Protein AF-A0A8D0HQJ8-F1 (afdb_monomer_lite)

pLDDT: mean 83.24, std 12.33, range [55.03, 95.12]

Radius of gyration: 19.01 Å; chains: 1; bounding box: 51×27×44 Å

Structure (mmCIF, N/CA/C/O backbone):
data_AF-A0A8D0HQJ8-F1
#
_entry.id   AF-A0A8D0HQJ8-F1
#
loop_
_atom_site.group_PDB
_atom_site.id
_atom_site.type_symbol
_atom_site.label_atom_id
_atom_site.label_alt_id
_atom_site.label_comp_id
_atom_site.label_asym_id
_atom_site.label_entity_id
_atom_site.label_seq_id
_atom_site.pdbx_PDB_ins_code
_atom_site.Cartn_x
_atom_site.Cartn_y
_atom_site.Cartn_z
_atom_site.occupancy
_atom_site.B_iso_or_equiv
_atom_site.auth_seq_id
_atom_site.auth_comp_id
_atom_site.auth_asym_id
_atom_site.auth_atom_id
_atom_site.pdbx_PDB_model_num
ATOM 1 N N . PHE A 1 1 ? 20.352 -4.571 -19.817 1.00 57.22 1 PHE A N 1
ATOM 2 C CA . PHE A 1 1 ? 19.507 -3.445 -20.267 1.00 57.22 1 PHE A CA 1
ATOM 3 C C . PHE A 1 1 ? 18.236 -3.427 -19.431 1.00 57.22 1 PHE A C 1
ATOM 5 O O . PHE A 1 1 ? 17.649 -4.484 -19.260 1.00 57.22 1 PHE A O 1
ATOM 12 N N . ALA A 1 2 ? 17.850 -2.270 -18.886 1.00 67.69 2 ALA A N 1
ATOM 13 C CA . ALA A 1 2 ? 16.699 -2.103 -17.986 1.00 67.69 2 ALA A CA 1
ATOM 14 C C . ALA A 1 2 ? 15.913 -0.823 -18.342 1.00 67.69 2 ALA A C 1
ATOM 16 O O . ALA A 1 2 ? 15.549 -0.033 -17.479 1.00 67.69 2 ALA A O 1
ATOM 17 N N . ASN A 1 3 ? 15.700 -0.593 -19.640 1.00 82.38 3 ASN A N 1
ATOM 18 C CA . ASN A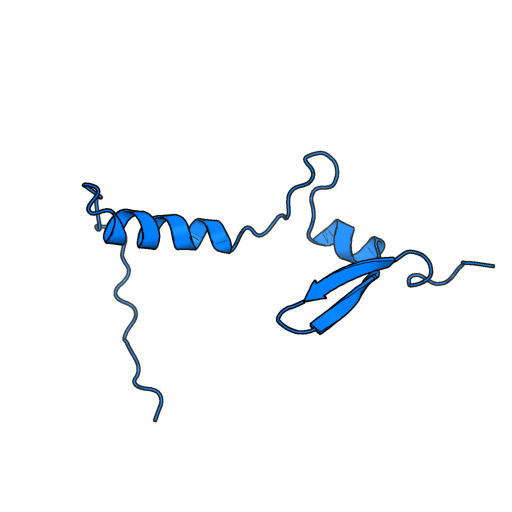 1 3 ? 15.176 0.677 -20.162 1.00 82.38 3 ASN A CA 1
ATOM 19 C C . ASN A 1 3 ? 13.638 0.753 -20.181 1.00 82.38 3 ASN A C 1
ATOM 21 O O . ASN A 1 3 ? 13.085 1.784 -20.550 1.00 82.38 3 ASN A O 1
ATOM 25 N N . ALA A 1 4 ? 12.949 -0.334 -19.835 1.00 84.56 4 ALA A N 1
ATOM 26 C CA . ALA A 1 4 ? 11.494 -0.370 -19.777 1.00 84.56 4 ALA A CA 1
ATOM 27 C C . ALA A 1 4 ? 10.992 0.200 -18.440 1.00 84.56 4 ALA A C 1
ATOM 29 O O . ALA A 1 4 ? 11.668 0.091 -17.422 1.00 84.56 4 ALA A O 1
ATOM 30 N N . ALA A 1 5 ? 9.817 0.833 -18.431 1.00 79.25 5 ALA A N 1
ATOM 31 C CA . ALA A 1 5 ? 9.294 1.511 -17.239 1.00 79.25 5 ALA A CA 1
ATOM 32 C C . ALA A 1 5 ? 8.938 0.550 -16.087 1.00 79.25 5 ALA A C 1
ATOM 34 O O . ALA A 1 5 ? 8.901 0.963 -14.930 1.00 79.25 5 ALA A O 1
ATOM 35 N N . ASP A 1 6 ? 8.691 -0.718 -16.403 1.00 81.94 6 ASP A N 1
ATOM 36 C CA . ASP A 1 6 ? 8.417 -1.824 -15.484 1.00 81.94 6 ASP A CA 1
ATOM 37 C C . ASP A 1 6 ? 9.689 -2.525 -14.971 1.00 81.94 6 ASP A C 1
ATOM 39 O O . ASP A 1 6 ? 9.602 -3.378 -14.087 1.00 81.94 6 ASP A O 1
ATOM 43 N N . SER A 1 7 ? 10.874 -2.134 -15.458 1.00 88.50 7 SER A N 1
ATOM 44 C CA . SER A 1 7 ? 12.156 -2.702 -15.020 1.00 88.50 7 SER A CA 1
ATOM 45 C C . SER A 1 7 ? 12.455 -2.420 -13.542 1.00 88.50 7 SER A C 1
ATOM 47 O O . SER A 1 7 ? 13.120 -3.217 -12.882 1.00 88.50 7 SER A O 1
ATOM 49 N N . ALA A 1 8 ? 11.937 -1.306 -13.015 1.00 90.88 8 ALA A N 1
ATOM 50 C CA . ALA A 1 8 ? 12.000 -0.928 -11.610 1.00 90.88 8 ALA A CA 1
ATOM 51 C C . ALA A 1 8 ? 10.586 -0.910 -11.017 1.00 90.88 8 ALA A C 1
ATOM 53 O O . ALA A 1 8 ? 9.816 0.042 -11.194 1.00 90.88 8 ALA A O 1
ATOM 54 N N . CYS A 1 9 ? 10.248 -1.971 -10.289 1.00 92.56 9 CYS A N 1
ATOM 55 C CA . CYS A 1 9 ? 8.939 -2.160 -9.679 1.00 92.56 9 CYS A CA 1
ATOM 56 C C . CYS A 1 9 ? 9.037 -2.536 -8.197 1.00 92.56 9 CYS A C 1
ATOM 58 O O . CYS A 1 9 ? 10.032 -3.081 -7.722 1.00 92.56 9 CYS A O 1
ATOM 60 N N . VAL A 1 10 ? 7.971 -2.225 -7.464 1.00 92.25 10 VAL A N 1
ATOM 61 C CA . VAL A 1 10 ? 7.769 -2.613 -6.068 1.00 92.25 10 VAL A CA 1
ATOM 62 C C . VAL A 1 10 ? 6.746 -3.737 -6.025 1.00 92.25 10 VAL A C 1
ATOM 64 O O . VAL A 1 10 ? 5.674 -3.631 -6.625 1.00 92.25 10 VAL A O 1
ATOM 67 N N . ILE A 1 11 ? 7.066 -4.801 -5.293 1.00 94.38 11 ILE A N 1
ATOM 68 C CA . ILE A 1 11 ? 6.118 -5.870 -4.985 1.00 94.38 11 ILE A CA 1
ATOM 69 C C . ILE A 1 11 ? 5.286 -5.428 -3.792 1.00 94.38 11 ILE A C 1
ATOM 71 O O . ILE A 1 11 ? 5.821 -5.074 -2.742 1.00 94.38 11 ILE A O 1
ATOM 75 N N . GLY A 1 12 ? 3.971 -5.469 -3.947 1.00 92.19 12 GLY A N 1
ATOM 76 C CA . GLY A 1 12 ? 3.046 -5.147 -2.875 1.00 92.19 12 GLY A CA 1
ATOM 77 C C . GLY A 1 12 ? 1.768 -5.960 -2.964 1.00 92.19 12 GLY A C 1
ATOM 78 O O . GLY A 1 12 ? 1.539 -6.717 -3.908 1.00 92.19 12 GLY A O 1
ATOM 79 N N . LEU A 1 13 ? 0.915 -5.780 -1.962 1.00 92.44 13 LEU A N 1
ATOM 80 C CA . LEU A 1 13 ? -0.430 -6.333 -1.961 1.00 92.44 13 LEU A CA 1
ATOM 81 C C . LEU A 1 13 ? -1.402 -5.299 -2.515 1.00 92.44 13 LEU A C 1
ATOM 83 O O . LEU A 1 13 ? -1.503 -4.181 -2.010 1.00 92.44 13 LEU A O 1
ATOM 87 N N . ARG A 1 14 ? -2.165 -5.697 -3.530 1.00 86.81 14 ARG A N 1
ATOM 88 C CA . ARG A 1 14 ? -3.302 -4.934 -4.036 1.00 86.81 14 ARG A CA 1
ATOM 89 C C . ARG A 1 14 ? -4.558 -5.767 -3.834 1.00 86.81 14 ARG A C 1
ATOM 91 O O . ARG A 1 14 ? -4.756 -6.792 -4.486 1.00 86.81 14 ARG A O 1
ATOM 98 N N . LYS A 1 15 ? -5.422 -5.323 -2.916 1.00 87.19 15 LYS A N 1
ATOM 99 C CA . LYS A 1 15 ? -6.581 -6.097 -2.440 1.00 87.19 15 LYS A CA 1
ATOM 100 C C . LYS A 1 15 ? -6.128 -7.465 -1.903 1.00 87.19 15 LYS A C 1
ATOM 102 O O . LYS A 1 15 ? -5.495 -7.514 -0.859 1.00 87.19 15 LYS A O 1
ATOM 107 N N . LYS A 1 16 ? -6.440 -8.555 -2.609 1.00 93.19 16 LYS A N 1
ATOM 108 C CA . LYS A 1 16 ? -6.106 -9.936 -2.217 1.00 93.19 16 LYS A CA 1
ATOM 109 C C . LYS A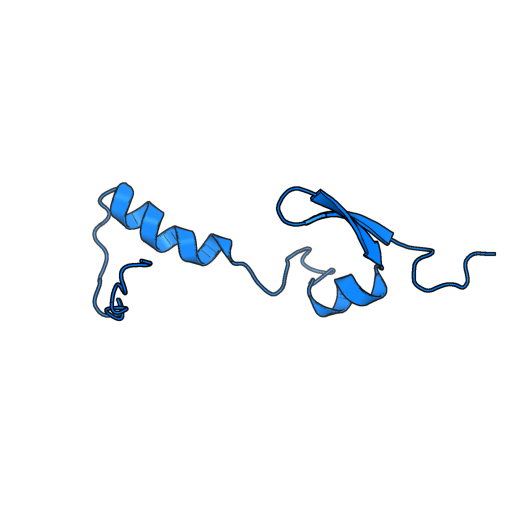 1 16 ? -5.006 -10.566 -3.082 1.00 93.19 16 LYS A C 1
ATOM 111 O O . LYS A 1 16 ? -4.785 -11.765 -2.983 1.00 93.19 16 LYS A O 1
ATOM 116 N N . ALA A 1 17 ? -4.352 -9.789 -3.946 1.00 95.12 17 ALA A N 1
ATOM 117 C CA . ALA A 1 17 ? -3.346 -10.288 -4.879 1.00 95.12 17 ALA A CA 1
ATOM 118 C C . ALA A 1 17 ? -1.988 -9.612 -4.661 1.00 95.12 17 ALA A C 1
ATOM 120 O O . ALA A 1 17 ? -1.919 -8.424 -4.335 1.00 95.12 17 ALA A O 1
ATOM 121 N N . VAL A 1 18 ? -0.914 -10.369 -4.884 1.00 95.12 18 VAL A N 1
ATOM 122 C CA . VAL A 1 18 ? 0.443 -9.825 -5.006 1.00 95.12 18 VAL A CA 1
ATOM 123 C C . VAL A 1 18 ? 0.574 -9.195 -6.389 1.00 95.12 18 VAL A C 1
ATOM 125 O O . VAL A 1 18 ? 0.241 -9.825 -7.391 1.00 95.12 18 VAL A O 1
ATOM 128 N N . ALA A 1 19 ? 1.029 -7.948 -6.445 1.00 93.12 19 ALA A N 1
ATOM 129 C CA . ALA A 1 19 ? 1.173 -7.196 -7.681 1.00 93.12 19 ALA A CA 1
ATOM 130 C C . ALA A 1 19 ? 2.519 -6.468 -7.723 1.00 93.12 19 ALA A C 1
ATOM 132 O O . ALA A 1 19 ? 3.005 -5.967 -6.707 1.00 93.12 19 ALA A O 1
ATOM 133 N N . PHE A 1 20 ? 3.082 -6.371 -8.925 1.00 93.25 20 PHE A N 1
ATOM 134 C CA . PHE A 1 20 ? 4.246 -5.545 -9.219 1.00 93.25 20 PHE A CA 1
ATOM 135 C C . PHE A 1 20 ? 3.762 -4.176 -9.690 1.00 93.25 20 PHE A C 1
ATOM 137 O O . PHE A 1 20 ? 2.963 -4.086 -10.619 1.00 93.25 20 PHE A O 1
ATOM 144 N N . SER A 1 21 ? 4.215 -3.112 -9.032 1.00 91.75 21 SER A N 1
ATOM 145 C CA . SER A 1 21 ? 3.839 -1.734 -9.362 1.00 91.75 21 SER A CA 1
ATOM 146 C C . SER A 1 21 ? 5.078 -0.942 -9.782 1.00 91.75 21 SER A C 1
ATOM 148 O O . SER A 1 21 ? 6.010 -0.839 -8.978 1.00 91.75 21 SER A O 1
ATOM 150 N N . PRO A 1 22 ? 5.127 -0.378 -11.002 1.00 93.62 22 PRO A N 1
ATOM 151 C CA . PRO A 1 22 ? 6.238 0.461 -11.439 1.00 93.62 22 PRO A CA 1
ATOM 152 C C . PRO A 1 22 ? 6.443 1.672 -10.523 1.00 93.62 22 PRO A C 1
ATOM 154 O O . PRO A 1 22 ? 5.488 2.337 -10.109 1.00 93.62 22 PRO A O 1
ATOM 157 N N . VAL A 1 23 ? 7.700 2.011 -10.232 1.00 91.62 23 VAL A N 1
ATOM 158 C CA . VAL A 1 23 ? 8.035 3.131 -9.328 1.00 91.62 23 VAL A CA 1
ATOM 159 C C . VAL A 1 23 ? 7.543 4.480 -9.878 1.00 91.62 23 VAL A C 1
ATOM 161 O O . VAL A 1 23 ? 7.150 5.368 -9.117 1.00 91.62 23 VAL A O 1
ATOM 164 N N . THR A 1 24 ? 7.509 4.630 -11.203 1.00 91.06 24 THR A N 1
ATOM 165 C CA . THR A 1 24 ? 7.023 5.834 -11.899 1.00 91.06 24 THR A CA 1
ATOM 166 C C . THR A 1 24 ? 5.541 6.108 -11.642 1.00 91.06 24 THR A C 1
ATOM 168 O O . THR A 1 24 ? 5.141 7.266 -11.500 1.00 91.06 24 THR A O 1
ATOM 171 N N . GLU A 1 25 ? 4.725 5.060 -11.539 1.00 90.50 25 GLU A N 1
ATOM 172 C CA . GLU A 1 25 ? 3.309 5.165 -11.186 1.00 90.50 25 GLU A CA 1
ATOM 173 C C . GLU A 1 25 ? 3.132 5.429 -9.692 1.00 90.50 25 GLU A C 1
ATOM 175 O O . GLU A 1 25 ? 2.352 6.303 -9.307 1.00 90.50 25 GLU A O 1
ATOM 180 N N . LEU A 1 26 ? 3.920 4.748 -8.854 1.00 90.50 26 LEU A N 1
ATOM 181 C CA . LEU A 1 26 ? 3.860 4.887 -7.400 1.00 90.50 26 LEU A CA 1
ATOM 182 C C . LEU A 1 26 ? 4.153 6.327 -6.943 1.00 90.50 26 LEU A C 1
ATOM 184 O O . LEU A 1 26 ? 3.498 6.831 -6.034 1.00 90.50 26 LEU A O 1
ATOM 188 N N . LYS A 1 27 ? 5.044 7.044 -7.640 1.00 90.38 27 LYS A N 1
ATOM 189 C CA . LYS A 1 27 ? 5.340 8.469 -7.385 1.00 90.38 27 LYS A CA 1
ATOM 190 C C . LYS A 1 27 ? 4.125 9.389 -7.486 1.00 90.38 27 LYS A C 1
ATOM 192 O O . LYS A 1 27 ? 4.082 10.435 -6.842 1.00 90.38 27 LYS A O 1
ATOM 197 N N . LYS A 1 28 ? 3.124 9.030 -8.291 1.00 91.81 28 LYS A N 1
ATOM 198 C CA . LYS A 1 28 ? 1.919 9.856 -8.452 1.00 91.81 28 LYS A CA 1
ATOM 199 C C . LYS A 1 28 ? 1.033 9.801 -7.210 1.00 91.81 28 LYS A C 1
ATOM 201 O O . LYS A 1 28 ? 0.390 10.802 -6.897 1.00 91.81 28 LYS A O 1
ATOM 206 N N . VAL A 1 29 ? 1.036 8.676 -6.497 1.00 91.88 29 VAL A N 1
ATOM 207 C CA . VAL A 1 29 ? 0.109 8.372 -5.392 1.00 91.88 29 VAL A CA 1
ATOM 208 C C . VAL A 1 29 ? 0.775 8.321 -4.017 1.00 91.88 29 VAL A C 1
ATOM 210 O O . VAL A 1 29 ? 0.076 8.343 -3.007 1.00 91.88 29 VAL A O 1
ATOM 213 N N . THR A 1 30 ? 2.105 8.313 -3.964 1.00 92.62 30 THR A N 1
ATOM 214 C CA . THR A 1 30 ? 2.886 8.241 -2.726 1.00 92.62 30 THR A CA 1
ATOM 215 C C . THR A 1 30 ? 3.792 9.456 -2.597 1.00 92.62 30 THR A C 1
ATOM 217 O O . THR A 1 30 ? 4.460 9.854 -3.551 1.00 92.62 30 THR A O 1
ATOM 220 N N . ASP A 1 31 ? 3.819 10.038 -1.405 1.00 93.44 31 ASP A N 1
ATOM 221 C CA . ASP A 1 31 ? 4.861 10.960 -0.981 1.00 93.44 31 ASP A CA 1
ATOM 222 C C . ASP A 1 31 ? 6.060 10.147 -0.474 1.00 93.44 31 ASP A C 1
ATOM 224 O O . ASP A 1 31 ? 6.013 9.516 0.584 1.00 93.44 31 ASP A O 1
ATOM 228 N N . PHE A 1 32 ? 7.131 10.120 -1.266 1.00 89.50 32 PHE A N 1
ATOM 229 C CA . PHE A 1 32 ? 8.339 9.364 -0.941 1.00 89.50 32 PHE A CA 1
ATOM 230 C C . PHE A 1 32 ? 9.227 10.040 0.105 1.00 89.50 32 PHE A C 1
ATOM 232 O O . PHE A 1 32 ? 9.991 9.337 0.765 1.00 89.50 32 PHE A O 1
ATOM 239 N N . GLU A 1 33 ? 9.135 11.360 0.273 1.00 93.12 33 GLU A N 1
ATOM 240 C CA . GLU A 1 33 ? 9.944 12.095 1.249 1.00 93.12 33 GLU A CA 1
ATOM 241 C C . GLU A 1 33 ? 9.475 11.756 2.665 1.00 93.12 33 GLU A C 1
ATOM 243 O O . GLU A 1 33 ? 10.253 11.288 3.497 1.00 93.12 33 GLU A O 1
ATOM 248 N N . HIS A 1 34 ? 8.163 11.859 2.888 1.00 93.06 34 HIS A N 1
ATOM 249 C CA . HIS A 1 34 ? 7.528 11.532 4.165 1.00 93.06 34 HIS A CA 1
ATOM 250 C C . HIS A 1 34 ? 7.116 10.057 4.285 1.00 93.06 34 HIS A C 1
ATOM 252 O O . HIS A 1 34 ? 6.638 9.629 5.334 1.00 93.06 34 HIS A O 1
ATOM 258 N N . ARG A 1 35 ? 7.315 9.261 3.225 1.00 89.50 35 ARG A N 1
ATOM 259 C CA . ARG A 1 35 ? 6.996 7.821 3.151 1.00 89.50 35 ARG A CA 1
ATOM 260 C C . ARG A 1 35 ? 5.526 7.508 3.454 1.00 89.50 35 ARG A C 1
ATOM 262 O O . ARG A 1 35 ? 5.215 6.509 4.102 1.00 89.50 35 ARG A O 1
ATOM 269 N N . LEU A 1 36 ? 4.620 8.355 2.972 1.00 91.94 36 LEU A N 1
ATOM 270 C CA . LEU A 1 36 ? 3.179 8.259 3.211 1.00 91.94 36 LEU A CA 1
ATOM 271 C C . LEU A 1 36 ? 2.409 8.224 1.885 1.00 91.94 36 LEU A C 1
ATOM 273 O O . LEU A 1 36 ? 2.752 8.945 0.948 1.00 91.94 36 LEU A O 1
ATOM 277 N N . PRO A 1 37 ? 1.342 7.418 1.768 1.00 92.19 37 PRO A N 1
ATOM 278 C CA . PRO A 1 37 ? 0.449 7.521 0.626 1.00 92.19 37 PRO A CA 1
ATOM 279 C C . PRO A 1 37 ? -0.368 8.813 0.714 1.00 92.19 37 PRO A C 1
ATOM 281 O O . PRO A 1 37 ? -0.719 9.276 1.804 1.00 92.19 37 PRO A O 1
ATOM 284 N N . LYS A 1 38 ? -0.693 9.376 -0.452 1.00 91.44 38 LYS A N 1
ATOM 285 C CA . LYS A 1 38 ? -1.531 10.578 -0.566 1.00 91.44 38 LYS A CA 1
ATOM 286 C C . LYS A 1 38 ? -2.972 10.309 -0.145 1.00 91.44 38 LYS A C 1
ATOM 288 O O . LYS A 1 38 ? -3.613 11.171 0.441 1.00 91.44 38 LYS A O 1
ATOM 293 N N . GLU A 1 39 ? -3.467 9.108 -0.428 1.00 90.88 39 GLU A N 1
ATOM 294 C CA . GLU A 1 39 ? -4.778 8.648 0.015 1.00 90.88 39 GLU A CA 1
ATOM 295 C C . GLU A 1 39 ? -4.622 7.686 1.198 1.00 90.88 39 GLU A C 1
ATOM 297 O O . GLU A 1 39 ? -3.964 6.650 1.100 1.00 90.88 39 GLU A O 1
ATOM 302 N N . GLN A 1 40 ? -5.247 8.020 2.326 1.00 91.00 40 GLN A N 1
ATOM 303 C CA . GLN A 1 40 ? -5.155 7.267 3.578 1.00 91.00 40 GLN A CA 1
ATOM 304 C C . GLN A 1 40 ? -6.535 6.746 3.977 1.00 91.00 40 GLN A C 1
ATOM 306 O O . GLN A 1 40 ? -7.143 7.202 4.944 1.00 91.00 40 GLN A O 1
ATOM 311 N N . TRP A 1 41 ? -7.043 5.779 3.211 1.00 8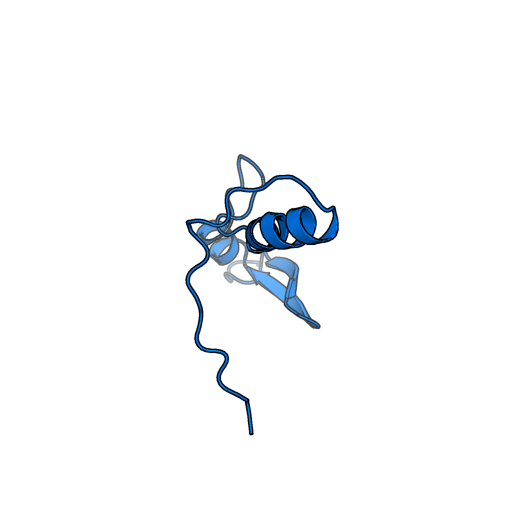6.69 41 TRP A N 1
ATOM 312 C CA . TRP A 1 41 ? -8.402 5.242 3.360 1.00 86.69 41 TRP A CA 1
ATOM 313 C C . TRP A 1 41 ? -8.726 4.766 4.786 1.00 86.69 41 TRP A C 1
ATOM 315 O O . TRP A 1 41 ? -9.863 4.881 5.240 1.00 86.69 41 TRP A O 1
ATOM 325 N N . TRP A 1 42 ? -7.732 4.257 5.520 1.00 87.69 42 TRP A N 1
ATOM 326 C CA . TRP A 1 42 ? -7.923 3.728 6.871 1.00 87.69 42 TRP A CA 1
ATOM 327 C C . TRP A 1 42 ? -8.206 4.817 7.908 1.00 87.69 42 TRP A C 1
ATOM 329 O O . TRP A 1 42 ? -8.758 4.513 8.963 1.00 87.69 42 TRP A O 1
ATOM 339 N N . LEU A 1 43 ? -7.876 6.086 7.641 1.00 89.81 43 LEU A N 1
ATOM 340 C CA . LEU A 1 43 ? -8.226 7.174 8.556 1.00 89.81 43 LEU A CA 1
ATOM 341 C C . LEU A 1 43 ? -9.741 7.342 8.685 1.00 89.81 43 LEU A C 1
ATOM 343 O O . LEU A 1 43 ? -10.216 7.681 9.767 1.00 89.81 43 LEU A O 1
ATOM 347 N N . ASN A 1 44 ? -10.502 7.001 7.642 1.00 85.31 44 ASN A N 1
ATOM 348 C CA . ASN A 1 44 ? -11.965 6.995 7.695 1.00 85.31 44 ASN A CA 1
ATOM 349 C C . ASN A 1 44 ? -12.497 5.974 8.718 1.00 85.31 44 ASN A C 1
ATOM 351 O O . ASN A 1 44 ? -13.536 6.191 9.340 1.00 85.31 44 ASN A O 1
ATOM 355 N N . LEU A 1 45 ? -11.746 4.895 8.978 1.00 89.69 45 LEU A N 1
ATOM 356 C CA . LEU A 1 45 ? -12.090 3.890 9.988 1.00 89.69 45 LEU A CA 1
ATOM 357 C C . LEU A 1 45 ? -12.000 4.441 11.416 1.00 89.69 45 LEU A C 1
ATOM 359 O O . LEU A 1 45 ? -12.635 3.914 12.328 1.00 89.69 45 LEU A O 1
ATOM 363 N N . ARG A 1 46 ? -11.232 5.515 11.631 1.00 89.31 46 ARG A N 1
ATOM 364 C CA . ARG A 1 46 ? -11.019 6.098 12.960 1.00 89.31 46 ARG A CA 1
ATOM 365 C C . ARG A 1 46 ? -12.329 6.530 13.615 1.00 89.31 46 ARG A C 1
ATOM 367 O O . ARG A 1 46 ? -12.453 6.402 14.829 1.00 89.31 46 ARG A O 1
ATOM 374 N N . LEU A 1 47 ? -13.299 7.015 12.837 1.00 84.94 47 LEU A N 1
ATOM 375 C CA . LEU A 1 47 ? -14.618 7.376 13.359 1.00 84.94 47 LEU A CA 1
ATOM 376 C C . LEU A 1 47 ? -15.377 6.141 13.861 1.00 84.94 47 LEU A C 1
ATOM 378 O O . LEU A 1 47 ? -15.870 6.145 14.986 1.00 84.94 47 LEU A O 1
ATOM 382 N N . MET A 1 48 ? -15.389 5.065 13.070 1.00 87.25 48 MET A N 1
ATOM 383 C CA . MET A 1 48 ? -16.020 3.799 13.450 1.00 87.25 48 MET A CA 1
ATOM 384 C C . MET A 1 48 ? -15.380 3.213 14.713 1.00 87.25 48 MET A C 1
ATOM 386 O O . MET A 1 48 ? -16.080 2.817 15.639 1.00 87.25 48 MET A O 1
ATOM 390 N N . LEU A 1 49 ? -14.047 3.232 14.805 1.00 90.81 49 LEU A N 1
ATOM 391 C CA . LEU A 1 49 ? -13.333 2.784 16.002 1.00 90.81 49 LEU A CA 1
ATOM 392 C C . LEU A 1 49 ? -13.701 3.615 17.238 1.00 90.81 49 LEU A C 1
ATOM 394 O O . LEU A 1 49 ? -13.844 3.057 18.322 1.00 90.81 49 LEU A O 1
ATOM 398 N N . LYS A 1 50 ? -13.898 4.933 17.088 1.00 88.31 50 LYS A N 1
ATOM 399 C CA . LYS A 1 50 ? -14.324 5.788 18.203 1.00 88.31 50 LYS A CA 1
ATOM 400 C C . LYS A 1 50 ? -15.731 5.456 18.699 1.00 88.31 50 LYS A C 1
ATOM 402 O O . LYS A 1 50 ? -15.948 5.464 19.907 1.00 88.31 50 LYS A O 1
ATOM 407 N N . MET A 1 51 ? -16.650 5.155 17.780 1.00 86.44 51 MET A N 1
ATOM 408 C CA . MET A 1 51 ? -18.007 4.708 18.112 1.00 86.44 51 MET A CA 1
ATOM 409 C C . MET A 1 51 ? -17.977 3.384 18.872 1.00 86.44 51 MET A C 1
ATOM 411 O O . MET A 1 51 ? -18.566 3.278 19.941 1.00 86.44 51 MET A O 1
ATOM 415 N N . LEU A 1 52 ? -17.235 2.399 18.356 1.00 89.19 52 LEU A N 1
ATOM 416 C CA . LEU A 1 52 ? -17.108 1.079 18.982 1.00 89.19 52 LEU A CA 1
ATOM 417 C C . LEU A 1 52 ? -16.453 1.145 20.370 1.00 89.19 52 LEU A C 1
ATOM 419 O O . LEU A 1 52 ? -16.767 0.337 21.237 1.00 89.19 52 LEU A O 1
ATOM 423 N N . ALA A 1 53 ? -15.572 2.120 20.594 1.00 93.00 53 ALA A N 1
ATOM 424 C CA . ALA A 1 53 ? -14.937 2.368 21.885 1.00 93.00 53 ALA A CA 1
ATOM 425 C C . ALA A 1 53 ? -15.776 3.242 22.846 1.00 93.00 53 ALA A C 1
ATOM 427 O O . ALA A 1 53 ? -15.291 3.576 23.925 1.00 93.00 53 ALA A O 1
ATOM 428 N N . ASN A 1 54 ? -17.011 3.619 22.484 1.00 84.88 54 ASN A N 1
ATOM 429 C CA . ASN A 1 54 ? -17.908 4.476 23.275 1.00 84.88 54 ASN A CA 1
ATOM 430 C C . ASN A 1 54 ? -17.319 5.849 23.659 1.00 84.88 54 ASN A C 1
ATOM 432 O O . ASN A 1 54 ? -17.626 6.395 24.722 1.00 84.88 54 ASN A O 1
ATOM 436 N N . TYR A 1 55 ? -16.482 6.442 22.802 1.00 86.00 55 TYR A N 1
ATOM 437 C CA . TYR A 1 55 ? -16.029 7.816 23.026 1.00 86.00 55 TYR A CA 1
ATOM 438 C C . TYR A 1 55 ? -17.172 8.814 22.818 1.00 86.00 55 TYR A C 1
ATOM 440 O O . TYR A 1 55 ? -17.971 8.677 21.894 1.00 86.00 55 TYR A O 1
ATOM 448 N N . GLN A 1 56 ? -17.196 9.875 23.629 1.00 80.38 56 GLN A N 1
ATOM 449 C CA . GLN A 1 56 ? -18.058 11.031 23.379 1.00 80.38 56 GLN A CA 1
ATOM 450 C C . GLN A 1 56 ? -17.603 11.720 22.084 1.00 80.38 56 GLN A C 1
ATOM 452 O O . GLN A 1 56 ? -16.521 12.308 22.031 1.00 80.38 56 GLN A O 1
ATOM 457 N N . ILE A 1 57 ? -18.405 11.603 21.024 1.00 76.38 57 ILE A N 1
ATOM 458 C CA . ILE A 1 57 ? -18.139 12.192 19.708 1.00 76.38 57 ILE A CA 1
ATOM 459 C C . ILE A 1 57 ? -19.337 13.024 19.239 1.00 76.38 57 ILE A C 1
ATOM 461 O O . ILE A 1 57 ? -20.486 12.616 19.395 1.00 76.38 57 ILE A O 1
ATOM 465 N N . SER A 1 58 ? -19.077 14.187 18.637 1.00 70.81 58 SER A N 1
ATOM 466 C CA . SER A 1 58 ? -20.106 14.994 17.976 1.00 70.81 58 SER A CA 1
ATOM 467 C C . SER A 1 58 ? -20.444 14.376 16.617 1.00 70.81 58 SER A C 1
ATOM 469 O O . SER A 1 58 ? -19.629 14.408 15.696 1.00 70.81 58 SER A O 1
ATOM 471 N N . LEU A 1 59 ? -21.640 13.800 16.486 1.00 66.44 59 LEU A N 1
ATOM 472 C CA . LEU A 1 59 ? -22.085 13.091 15.277 1.00 66.44 59 LEU A CA 1
ATOM 473 C C . LEU A 1 59 ? -22.736 14.010 14.224 1.00 66.44 59 LEU A C 1
ATOM 475 O O . LEU A 1 59 ? -23.358 13.545 13.275 1.00 66.44 59 LEU A O 1
ATOM 479 N N . THR A 1 60 ? -22.611 15.326 14.380 1.00 61.91 60 THR A N 1
ATOM 480 C CA . THR A 1 60 ? -23.325 16.336 13.583 1.00 61.91 60 THR A CA 1
ATOM 481 C C . THR A 1 60 ? -22.961 16.349 12.096 1.00 61.91 60 THR A C 1
ATOM 483 O O . THR A 1 60 ? -23.719 16.888 11.300 1.00 61.91 60 THR A O 1
ATOM 486 N N . GLU A 1 61 ? -21.846 15.729 11.704 1.00 57.84 61 GLU A N 1
ATOM 487 C CA . GLU A 1 61 ? -21.409 15.606 10.303 1.00 57.84 61 GLU A CA 1
ATOM 488 C C . GLU A 1 61 ? -21.724 14.236 9.675 1.00 57.84 61 GLU A C 1
ATOM 490 O O . GLU A 1 61 ? -21.364 13.991 8.523 1.00 57.84 61 GLU A O 1
ATOM 495 N N . TYR A 1 62 ? -22.384 13.316 10.395 1.00 61.66 62 TYR A N 1
ATOM 496 C CA . TYR A 1 62 ? -22.754 12.021 9.821 1.00 61.66 62 TYR A CA 1
ATOM 497 C C . TYR A 1 62 ? -23.874 12.209 8.793 1.00 61.66 62 TYR A C 1
ATOM 499 O O . TYR A 1 62 ? -25.058 12.279 9.124 1.00 61.66 62 TYR A O 1
ATOM 507 N N . VAL A 1 63 ? -23.485 12.308 7.521 1.00 59.22 63 VAL A N 1
ATOM 508 C CA . VAL A 1 63 ? -24.416 12.296 6.396 1.00 59.22 63 VAL A CA 1
ATOM 509 C C . VAL A 1 63 ? -25.113 10.942 6.402 1.00 59.22 63 VAL A C 1
ATOM 511 O O . VAL A 1 63 ? -24.474 9.908 6.212 1.00 59.22 63 VAL A O 1
ATOM 514 N N . SER A 1 64 ? -26.425 10.953 6.634 1.00 58.91 64 SER A N 1
ATOM 515 C CA . SER A 1 64 ? -27.289 9.786 6.470 1.00 58.91 64 SER A CA 1
ATOM 516 C C . SER A 1 64 ? -27.205 9.314 5.017 1.00 58.91 64 SER A C 1
ATOM 518 O O . SER A 1 64 ? -27.906 9.812 4.135 1.00 58.91 64 SER A O 1
ATOM 520 N N . GLY A 1 65 ? -26.279 8.397 4.739 1.00 61.41 65 GLY A N 1
ATOM 521 C CA . GLY A 1 65 ? -26.276 7.651 3.494 1.00 61.41 65 GLY A CA 1
ATOM 522 C C . GLY A 1 65 ? -27.524 6.782 3.490 1.00 61.41 65 GLY A C 1
ATOM 523 O O . GLY A 1 65 ? -27.721 5.991 4.412 1.00 61.41 65 GLY A O 1
ATOM 524 N N . LYS A 1 66 ? -28.390 6.937 2.483 1.00 55.03 66 LYS A N 1
ATOM 525 C CA . LYS A 1 66 ? -29.506 6.008 2.282 1.00 55.03 66 LYS A CA 1
ATOM 526 C C . LYS A 1 66 ? -28.920 4.599 2.179 1.00 55.03 66 LYS A C 1
ATOM 528 O O . LYS A 1 66 ? -28.151 4.322 1.263 1.00 55.03 66 LYS A O 1
ATOM 533 N N . MET A 1 67 ? -29.240 3.736 3.142 1.00 62.19 67 MET A N 1
ATOM 534 C CA . MET A 1 67 ? -28.893 2.321 3.062 1.00 62.19 67 MET A CA 1
ATOM 535 C C . MET A 1 67 ? -29.785 1.696 1.991 1.00 62.19 67 MET A C 1
ATOM 537 O O . MET A 1 67 ? -30.937 1.358 2.253 1.00 62.19 67 MET A O 1
ATOM 541 N N . GLU A 1 68 ? -29.285 1.606 0.765 1.00 66.44 68 GLU A N 1
ATOM 542 C CA . GLU A 1 68 ? -29.962 0.853 -0.283 1.00 66.44 68 GLU A CA 1
ATOM 543 C C . GLU A 1 68 ? -29.645 -0.632 -0.090 1.00 66.44 68 GLU A C 1
ATOM 545 O O . GLU A 1 68 ? -28.486 -1.045 -0.024 1.00 66.44 68 GLU A O 1
ATOM 550 N N . HIS A 1 69 ? -30.695 -1.433 0.079 1.00 59.75 69 HIS A N 1
ATOM 551 C CA . HIS A 1 69 ? -30.584 -2.874 0.249 1.00 59.75 69 HIS A CA 1
ATOM 552 C C . HIS A 1 69 ? -30.128 -3.480 -1.085 1.00 59.75 69 HIS A C 1
ATOM 554 O O . HIS A 1 69 ? -30.848 -3.395 -2.080 1.00 59.75 69 HIS A O 1
ATOM 560 N N . VAL A 1 70 ? -28.932 -4.071 -1.126 1.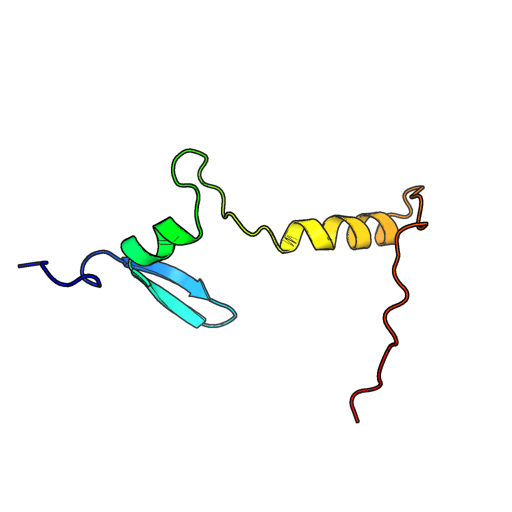00 64.19 70 VAL A N 1
ATOM 561 C CA . VAL A 1 70 ? -28.483 -4.818 -2.308 1.00 64.19 70 VAL A CA 1
ATOM 562 C C . VAL A 1 70 ? -29.356 -6.072 -2.396 1.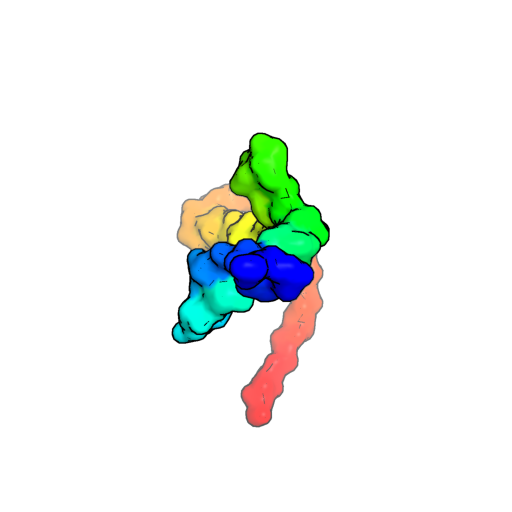00 64.19 70 VAL A C 1
ATOM 564 O O . VAL A 1 70 ? -29.288 -6.924 -1.511 1.00 64.19 70 VAL A O 1
ATOM 567 N N . THR A 1 71 ? -30.238 -6.115 -3.399 1.00 56.31 71 THR A N 1
ATOM 568 C CA . THR A 1 71 ? -31.071 -7.286 -3.735 1.00 56.31 71 THR A CA 1
ATOM 569 C C . THR A 1 71 ? -30.295 -8.226 -4.642 1.00 56.31 71 THR A C 1
ATOM 571 O O . THR A 1 71 ? -29.569 -7.707 -5.520 1.00 56.31 71 THR A O 1
#

Sequence (71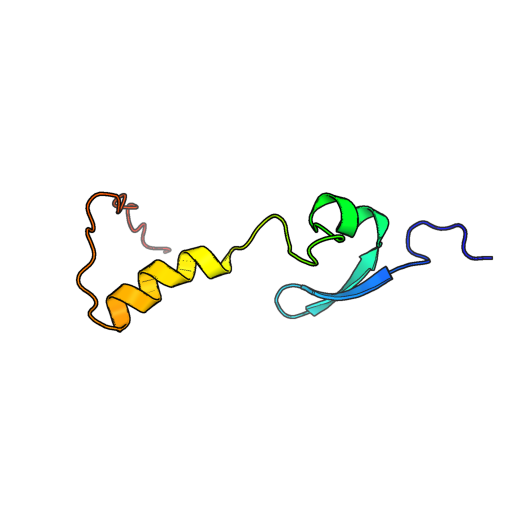 aa):
FANAADSACVIGLRKKAVAFSPVTELKKVTDFEHRLPKEQWWLNLRLMLKMLANYQISLTEYVSGKMEHVT

Secondary structure (DSSP, 8-state):
---STTSSEEEEEETTEEEEEEHHHHHHHEETTTTEES--GGGGHHHHHHHHTT-----TT----------

Organism: Sphenodon punctatus (NCBI:txid8508)

InterPro domains:
  IPR035966 Phosphofructokinase superfamily [G3DSA:3.40.50.460] (33-46)

Foldseek 3Di:
DQPDQQSAWDWDDDPHDTDTHGPVVQVVQADPVVRGGPDDPCVVCVVVVCVVVVHDDDCVPVDPDPPDDDD